Protein AF-A0A7W0MV85-F1 (afdb_monomer)

pLDDT: mean 91.06, std 8.48, range [48.22, 97.69]

Secondary structure (DSSP, 8-state):
--HHHHHTHHHHTTS-HHHHHHHHHHTT--HHHHHHHHHTT---HHHHHHHHTTT--HHHHTSEE--SSSS--EEHHHHHHTTSS-HHHHHHHHHT--

Structure (mmCIF, N/CA/C/O backbone):
data_AF-A0A7W0MV85-F1
#
_entry.id   AF-A0A7W0MV85-F1
#
loop_
_atom_site.group_PDB
_atom_site.id
_atom_site.type_symbol
_atom_site.label_atom_id
_atom_site.label_alt_id
_atom_site.label_comp_id
_atom_site.label_asym_id
_atom_site.label_entity_id
_atom_site.label_seq_id
_atom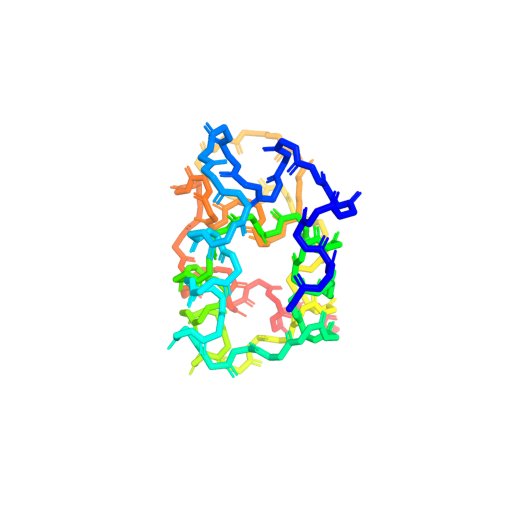_site.pdbx_PDB_ins_code
_atom_site.Cartn_x
_atom_site.Cartn_y
_atom_site.Cartn_z
_atom_site.occupancy
_atom_site.B_iso_or_equiv
_atom_site.auth_seq_id
_atom_site.auth_comp_id
_atom_site.auth_asym_id
_atom_site.auth_atom_id
_atom_site.pdbx_PDB_model_num
ATOM 1 N N . MET A 1 1 ? -0.903 -10.280 13.217 1.00 76.94 1 MET A N 1
ATOM 2 C CA . MET A 1 1 ? -1.445 -9.968 11.887 1.00 76.94 1 MET A CA 1
ATOM 3 C C . MET A 1 1 ? -1.583 -11.290 11.158 1.00 76.94 1 MET A C 1
ATOM 5 O O . MET A 1 1 ? -0.574 -11.862 10.765 1.00 76.94 1 MET A O 1
ATOM 9 N N . GLU A 1 2 ? -2.791 -11.848 11.132 1.00 82.62 2 GLU A N 1
ATOM 10 C CA . GLU A 1 2 ? -3.068 -13.145 10.497 1.00 82.62 2 GLU A CA 1
ATOM 11 C C . GLU A 1 2 ? -3.280 -12.992 8.983 1.00 82.62 2 GLU A C 1
ATOM 13 O O . GLU A 1 2 ? -3.068 -13.940 8.224 1.00 82.62 2 GLU A O 1
ATOM 18 N N . THR A 1 3 ? -3.620 -11.77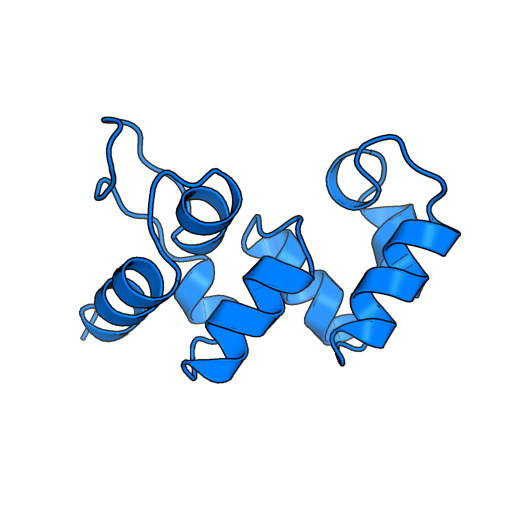9 8.529 1.00 84.94 3 THR A N 1
ATOM 19 C CA . THR A 1 3 ? -3.863 -11.449 7.123 1.00 84.94 3 THR A CA 1
ATOM 20 C C . THR A 1 3 ? -2.678 -11.795 6.221 1.00 84.94 3 THR A C 1
ATOM 22 O O . THR A 1 3 ? -2.881 -12.361 5.149 1.00 84.94 3 THR A O 1
ATOM 25 N N . ILE A 1 4 ? -1.439 -11.532 6.646 1.00 85.69 4 ILE A N 1
ATOM 26 C CA . ILE A 1 4 ? -0.248 -11.822 5.831 1.00 85.69 4 ILE A CA 1
ATOM 27 C C . ILE A 1 4 ? -0.127 -13.318 5.535 1.00 85.69 4 ILE A C 1
ATOM 29 O O . ILE A 1 4 ? -0.016 -13.705 4.376 1.00 85.69 4 ILE A O 1
ATOM 33 N N . SER A 1 5 ? -0.267 -14.166 6.556 1.00 83.00 5 SER A N 1
ATOM 34 C CA . SER A 1 5 ? -0.234 -15.623 6.387 1.00 83.00 5 SER A CA 1
ATOM 35 C C . SER A 1 5 ? -1.370 -16.139 5.498 1.00 83.00 5 SER A C 1
ATOM 37 O O . SER A 1 5 ? -1.204 -17.140 4.806 1.00 83.00 5 SER A O 1
ATOM 39 N N . ARG A 1 6 ? -2.528 -15.463 5.492 1.00 82.38 6 ARG A N 1
ATOM 40 C CA . ARG A 1 6 ? -3.678 -15.817 4.646 1.00 82.38 6 ARG A CA 1
ATOM 41 C C . ARG A 1 6 ? -3.476 -15.439 3.177 1.00 82.38 6 ARG A C 1
ATOM 43 O O . ARG A 1 6 ? -3.918 -16.183 2.304 1.00 82.38 6 ARG A O 1
ATOM 50 N N . TYR A 1 7 ? -2.860 -14.291 2.907 1.00 80.44 7 TYR A N 1
ATOM 51 C CA . TYR A 1 7 ? -2.553 -13.840 1.545 1.00 80.44 7 TYR A CA 1
ATOM 52 C C . TYR A 1 7 ? -1.288 -14.504 0.967 1.00 80.44 7 TYR A C 1
ATOM 54 O O . TYR A 1 7 ? -1.112 -14.503 -0.254 1.00 80.44 7 TYR A O 1
ATOM 62 N N . GLY A 1 8 ? -0.454 -15.110 1.819 1.00 80.12 8 GLY A N 1
ATOM 63 C CA . GLY A 1 8 ? 0.702 -15.919 1.429 1.00 80.12 8 GLY A CA 1
ATOM 64 C C . GLY A 1 8 ? 1.739 -15.123 0.639 1.00 80.12 8 GLY A C 1
ATOM 65 O O . GLY A 1 8 ? 1.920 -13.929 0.880 1.00 80.12 8 GLY A O 1
ATOM 66 N N . GLU A 1 9 ? 2.352 -15.770 -0.359 1.00 76.62 9 GLU A N 1
ATOM 67 C CA . GLU A 1 9 ? 3.503 -15.234 -1.110 1.00 76.62 9 GLU A CA 1
ATOM 68 C C . GLU A 1 9 ? 3.268 -13.836 -1.710 1.00 76.62 9 GLU A C 1
ATOM 70 O O . GLU A 1 9 ? 4.187 -13.034 -1.861 1.00 76.62 9 GLU A O 1
ATOM 75 N N . LEU A 1 10 ? 2.013 -13.498 -2.020 1.00 72.81 10 LEU A N 1
ATOM 76 C CA . LEU A 1 10 ? 1.658 -12.177 -2.537 1.00 72.81 10 LEU A CA 1
ATOM 77 C C . LEU A 1 10 ? 1.837 -11.066 -1.495 1.00 72.81 10 LEU A C 1
ATOM 79 O O . LEU A 1 10 ? 2.196 -9.952 -1.862 1.00 72.81 10 LEU A O 1
ATOM 83 N N . ALA A 1 11 ? 1.582 -11.349 -0.218 1.00 73.50 11 ALA A N 1
ATOM 84 C CA . ALA A 1 11 ? 1.690 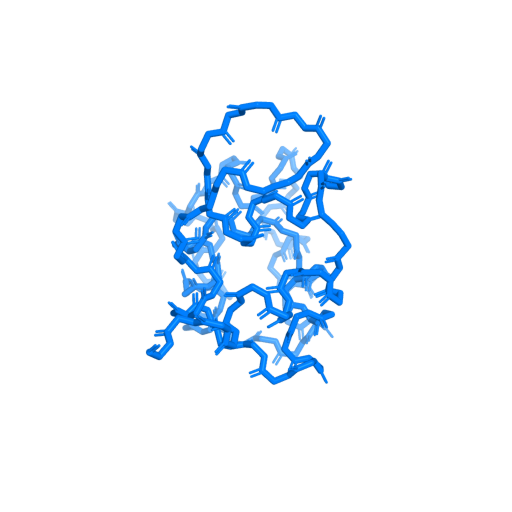-10.381 0.871 1.00 73.50 11 ALA A CA 1
ATOM 85 C C . ALA A 1 11 ? 3.052 -10.415 1.572 1.00 73.50 11 ALA A C 1
ATOM 87 O O . ALA A 1 11 ? 3.517 -9.371 2.028 1.00 73.50 11 ALA A O 1
ATOM 88 N N . ASP A 1 12 ? 3.684 -11.588 1.662 1.00 77.69 12 ASP A N 1
ATOM 89 C CA . ASP A 1 12 ? 5.015 -11.730 2.259 1.00 77.69 12 ASP A CA 1
ATOM 90 C C . ASP A 1 12 ? 6.163 -11.487 1.260 1.00 77.69 12 ASP A C 1
ATOM 92 O O . ASP A 1 12 ? 7.291 -11.238 1.678 1.00 77.69 12 ASP A O 1
ATOM 96 N N . ARG A 1 13 ? 5.879 -11.477 -0.053 1.00 76.12 13 ARG A N 1
ATOM 97 C CA . ARG A 1 13 ? 6.845 -11.264 -1.148 1.00 76.12 13 ARG A CA 1
ATOM 98 C C . ARG A 1 13 ? 8.013 -12.262 -1.142 1.00 76.12 13 ARG A C 1
ATOM 100 O O . ARG A 1 13 ? 9.102 -11.938 -1.620 1.00 76.12 13 ARG A O 1
ATOM 107 N N . GLY A 1 14 ? 7.792 -13.464 -0.614 1.00 76.00 14 GLY A N 1
ATOM 108 C CA . GLY A 1 14 ? 8.813 -14.493 -0.418 1.00 76.00 14 GLY A CA 1
ATOM 109 C C . GLY A 1 14 ? 9.686 -14.277 0.823 1.00 76.00 14 GLY A C 1
ATOM 110 O O . GLY A 1 14 ? 10.677 -14.988 0.996 1.00 76.00 14 GLY A O 1
ATOM 111 N N . GLU A 1 15 ? 9.355 -13.299 1.672 1.00 79.19 15 GLU A N 1
ATOM 112 C CA . GLU A 1 15 ? 9.983 -13.088 2.978 1.00 79.19 15 GLU A CA 1
ATOM 113 C C . GLU A 1 15 ? 9.256 -13.882 4.079 1.00 79.19 15 GLU A C 1
ATOM 115 O O . GLU A 1 15 ? 8.220 -14.509 3.864 1.00 79.19 15 GLU A O 1
ATOM 120 N N . ASP A 1 16 ? 9.796 -13.859 5.300 1.00 86.31 16 ASP A N 1
ATOM 121 C CA . ASP A 1 16 ? 9.098 -14.428 6.453 1.00 86.31 16 ASP A CA 1
ATOM 122 C C . ASP A 1 16 ? 7.782 -13.655 6.717 1.00 86.31 16 ASP A C 1
ATOM 124 O O . ASP A 1 16 ? 7.816 -12.425 6.861 1.00 86.31 16 ASP A O 1
ATOM 128 N N . PRO A 1 17 ? 6.622 -14.332 6.848 1.00 86.19 17 PRO A N 1
ATOM 129 C CA . PRO A 1 17 ? 5.335 -13.673 7.083 1.00 86.19 17 PRO A CA 1
ATOM 130 C C . PRO A 1 17 ? 5.315 -12.750 8.310 1.00 86.19 17 PRO A C 1
ATOM 132 O O . PRO A 1 17 ? 4.596 -11.750 8.330 1.00 86.19 17 PRO A O 1
ATOM 135 N N . SER A 1 18 ? 6.128 -13.034 9.331 1.00 88.81 18 SER A N 1
ATOM 136 C CA . SER A 1 18 ? 6.249 -12.197 10.531 1.00 88.81 18 SER A CA 1
ATOM 137 C C . SER A 1 18 ? 6.974 -10.883 10.237 1.00 88.81 18 SER A C 1
ATOM 139 O O . SER A 1 18 ? 6.668 -9.859 10.853 1.00 88.81 18 SER A O 1
ATOM 141 N N . VAL A 1 19 ? 7.925 -10.889 9.296 1.00 89.94 19 VAL A N 1
ATOM 142 C CA . VAL A 1 19 ? 8.627 -9.683 8.830 1.00 89.94 19 VAL A CA 1
ATOM 143 C C . VAL A 1 19 ? 7.661 -8.787 8.065 1.00 89.94 19 VAL A C 1
ATOM 145 O O . VAL A 1 19 ? 7.541 -7.605 8.398 1.00 89.94 19 VAL A O 1
ATOM 148 N N . ALA A 1 20 ? 6.911 -9.351 7.119 1.00 89.25 20 ALA A N 1
ATOM 149 C CA . ALA A 1 20 ? 5.890 -8.614 6.382 1.00 89.25 20 ALA A CA 1
ATOM 150 C C . ALA A 1 20 ? 4.800 -8.067 7.322 1.00 89.25 20 ALA A C 1
ATOM 152 O O . ALA A 1 20 ? 4.500 -6.874 7.283 1.00 89.25 20 ALA A O 1
ATOM 153 N N . ALA A 1 21 ? 4.293 -8.878 8.257 1.00 90.94 21 ALA A N 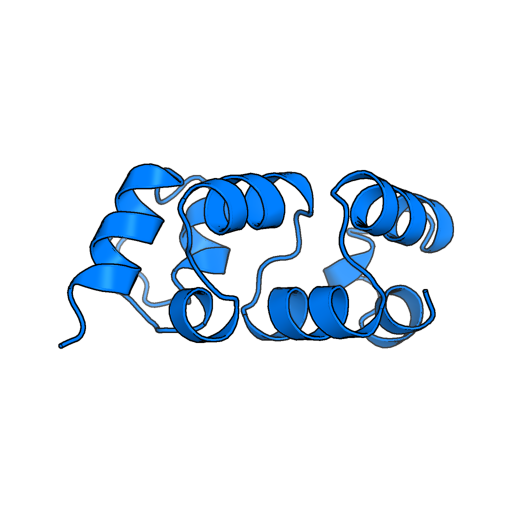1
ATOM 154 C CA . ALA A 1 21 ? 3.346 -8.431 9.283 1.00 90.94 21 ALA A CA 1
ATOM 155 C C . ALA A 1 21 ? 3.877 -7.244 10.099 1.00 90.94 21 ALA A C 1
ATOM 157 O O . ALA A 1 21 ? 3.171 -6.258 10.318 1.00 90.94 21 ALA A O 1
ATOM 158 N N . ARG A 1 22 ? 5.144 -7.307 10.523 1.00 93.12 22 ARG A N 1
ATOM 159 C CA . ARG A 1 22 ? 5.779 -6.214 11.264 1.00 93.12 22 ARG A CA 1
ATOM 160 C C . ARG A 1 22 ? 5.913 -4.952 10.415 1.00 93.12 22 ARG A C 1
ATOM 162 O O . ARG A 1 22 ? 5.749 -3.860 10.957 1.00 93.12 22 ARG A O 1
ATOM 169 N N . ALA A 1 23 ? 6.204 -5.075 9.123 1.00 93.56 23 ALA A N 1
ATOM 170 C CA . ALA A 1 23 ? 6.298 -3.936 8.213 1.00 93.56 23 ALA A CA 1
ATOM 171 C C . ALA A 1 23 ? 4.949 -3.212 8.061 1.00 93.56 23 ALA A C 1
ATOM 173 O O . ALA A 1 23 ? 4.899 -1.991 8.203 1.00 93.56 23 ALA A O 1
ATOM 174 N N . TRP A 1 24 ? 3.853 -3.954 7.882 1.00 94.75 24 TRP A N 1
ATOM 175 C CA . TRP A 1 24 ? 2.495 -3.398 7.840 1.00 94.75 24 TRP A CA 1
ATOM 176 C C . TRP A 1 24 ? 2.098 -2.708 9.150 1.00 94.75 24 TRP A C 1
ATOM 178 O O . TRP A 1 24 ? 1.655 -1.560 9.129 1.00 94.75 24 TRP A O 1
ATOM 188 N N . SER A 1 25 ? 2.374 -3.333 10.300 1.00 94.88 25 SER A N 1
ATOM 189 C CA . SER A 1 25 ? 2.154 -2.685 11.602 1.00 94.88 25 SER A CA 1
ATOM 190 C C . SER A 1 25 ? 3.027 -1.441 11.807 1.00 94.88 25 SER A C 1
ATOM 192 O O . SER A 1 25 ? 2.579 -0.465 12.401 1.00 94.88 25 SER A O 1
ATOM 194 N N . THR A 1 26 ? 4.263 -1.439 11.301 1.00 95.69 26 THR A N 1
ATOM 195 C CA . THR A 1 26 ? 5.180 -0.285 11.392 1.00 95.69 26 THR A CA 1
ATOM 196 C C . THR A 1 26 ? 4.714 0.875 10.510 1.00 95.69 26 THR A C 1
ATOM 198 O O . THR A 1 26 ? 4.861 2.031 10.899 1.00 95.69 26 THR A O 1
ATOM 201 N N . ALA A 1 27 ? 4.100 0.580 9.362 1.00 94.69 27 ALA A N 1
ATOM 202 C CA . ALA A 1 27 ? 3.431 1.566 8.513 1.00 94.69 27 ALA A CA 1
ATOM 203 C C . ALA A 1 27 ? 2.139 2.133 9.142 1.00 94.69 27 ALA A C 1
ATOM 205 O O . ALA A 1 27 ? 1.562 3.090 8.624 1.00 94.69 27 ALA A O 1
ATOM 206 N N . GLY A 1 28 ? 1.717 1.593 10.290 1.00 96.50 28 GLY A N 1
ATOM 207 C CA . GLY A 1 28 ? 0.577 2.072 11.063 1.00 96.50 28 GLY A CA 1
ATOM 208 C C . GLY A 1 28 ? -0.751 1.428 10.685 1.00 96.50 28 GLY A C 1
ATOM 209 O O . GLY A 1 28 ? -1.778 1.947 11.101 1.00 96.50 28 GLY A O 1
ATOM 210 N N . PHE A 1 29 ? -0.733 0.330 9.924 1.00 96.56 29 PHE A N 1
ATOM 211 C CA . PHE A 1 29 ? -1.938 -0.405 9.552 1.00 96.56 29 PHE A CA 1
ATOM 212 C C . PHE A 1 29 ? -2.174 -1.581 10.496 1.00 96.56 29 PHE A C 1
ATOM 214 O O . PHE A 1 29 ? -1.252 -2.337 10.828 1.00 96.56 29 PHE A O 1
ATOM 221 N N . ASP A 1 30 ? -3.424 -1.752 10.911 1.00 95.19 30 ASP A N 1
ATOM 222 C CA . ASP A 1 30 ? -3.865 -2.961 11.594 1.00 95.19 30 ASP A CA 1
ATOM 223 C C . ASP A 1 30 ? -4.161 -4.102 10.601 1.00 95.19 30 ASP A C 1
ATOM 225 O O . ASP A 1 30 ? -3.927 -3.995 9.394 1.00 95.19 30 ASP A O 1
ATOM 229 N N . ASP A 1 31 ? -4.602 -5.248 11.120 1.00 92.69 31 ASP A N 1
ATOM 230 C CA . ASP A 1 31 ? -4.848 -6.453 10.320 1.00 92.69 31 ASP A CA 1
ATOM 231 C C . ASP A 1 31 ? -6.004 -6.282 9.317 1.00 92.69 31 ASP A C 1
ATOM 233 O O . ASP A 1 31 ? -5.952 -6.865 8.230 1.00 92.69 31 ASP A O 1
ATOM 237 N N . GLU A 1 32 ? -7.007 -5.462 9.655 1.00 94.00 32 GLU A N 1
ATOM 238 C CA . GLU A 1 32 ? -8.172 -5.178 8.813 1.00 94.00 32 GLU A CA 1
ATOM 239 C C . GLU A 1 32 ? -7.793 -4.212 7.686 1.00 94.00 32 GLU A C 1
ATOM 241 O O . GLU A 1 32 ? -8.019 -4.508 6.511 1.00 94.00 32 GLU A O 1
ATOM 246 N N . GLU A 1 33 ? -7.134 -3.099 8.011 1.00 94.50 33 GLU A N 1
ATOM 247 C CA . GLU A 1 33 ? -6.642 -2.143 7.017 1.00 94.50 33 GLU A CA 1
ATOM 248 C C . GLU A 1 33 ? -5.629 -2.781 6.066 1.00 94.50 33 GLU A C 1
ATOM 250 O O . GLU A 1 33 ? -5.673 -2.550 4.855 1.00 94.50 33 GLU A O 1
ATOM 255 N N . THR A 1 34 ? -4.748 -3.637 6.590 1.00 95.19 34 THR A N 1
ATOM 256 C CA . THR A 1 34 ? -3.807 -4.409 5.771 1.00 95.19 34 THR A CA 1
ATOM 257 C C . THR A 1 34 ? -4.550 -5.282 4.764 1.00 95.19 34 THR A C 1
ATOM 259 O O . THR A 1 34 ? -4.200 -5.292 3.584 1.00 95.19 34 THR A O 1
ATOM 262 N N . ALA A 1 35 ? -5.620 -5.968 5.180 1.00 94.69 35 ALA A N 1
ATOM 263 C CA . ALA A 1 35 ? -6.416 -6.792 4.272 1.00 94.69 35 ALA A CA 1
ATOM 264 C C . ALA A 1 35 ? -7.051 -5.964 3.144 1.00 94.69 35 ALA A C 1
ATOM 266 O O . ALA A 1 35 ? -7.073 -6.417 1.999 1.00 94.69 35 ALA A O 1
ATOM 267 N N . LEU A 1 36 ? -7.518 -4.748 3.444 1.00 96.12 36 LEU A N 1
ATOM 268 C CA . LEU A 1 36 ? -8.091 -3.838 2.450 1.00 96.12 36 LEU A CA 1
ATOM 269 C C . LEU A 1 36 ? -7.051 -3.345 1.436 1.00 96.12 36 LEU A C 1
ATOM 271 O O . LEU A 1 36 ? -7.340 -3.255 0.241 1.00 96.12 36 LEU A O 1
ATOM 275 N N . TRP A 1 37 ? -5.835 -3.030 1.884 1.00 96.31 37 TRP A N 1
ATOM 276 C CA . TRP A 1 37 ? -4.751 -2.633 0.983 1.00 96.31 37 TRP A CA 1
ATOM 277 C C . TRP A 1 37 ? -4.285 -3.781 0.087 1.00 96.31 37 TRP A C 1
ATOM 279 O O . TRP A 1 37 ? -4.052 -3.569 -1.107 1.00 96.31 37 TRP A O 1
ATOM 289 N N . LEU A 1 38 ? -4.208 -4.996 0.628 1.00 94.44 38 LEU A N 1
ATOM 290 C CA . LEU A 1 38 ? -3.875 -6.191 -0.144 1.00 94.44 38 LEU A CA 1
ATOM 291 C C . LEU A 1 38 ? -4.958 -6.516 -1.184 1.00 94.44 38 LEU A C 1
ATOM 293 O O . LEU A 1 38 ? -4.621 -6.836 -2.325 1.00 94.44 38 LEU A O 1
ATOM 297 N N . ASP A 1 39 ? -6.242 -6.349 -0.849 1.00 94.25 39 ASP A N 1
ATOM 298 C CA . ASP A 1 39 ? -7.357 -6.476 -1.804 1.00 94.25 39 ASP A CA 1
ATOM 299 C C . ASP A 1 39 ? -7.261 -5.433 -2.934 1.00 94.25 39 ASP A C 1
ATOM 301 O O . ASP A 1 39 ? -7.442 -5.742 -4.115 1.00 94.25 39 ASP A O 1
ATOM 305 N N . ALA A 1 40 ? -6.816 -4.215 -2.607 1.00 95.25 40 ALA A N 1
ATOM 306 C CA . ALA A 1 40 ? -6.488 -3.179 -3.586 1.00 95.25 40 ALA A CA 1
ATOM 307 C C . ALA A 1 40 ? -5.232 -3.485 -4.433 1.00 95.25 40 ALA A C 1
ATOM 309 O O . ALA A 1 40 ? -4.845 -2.660 -5.269 1.00 95.25 40 ALA A O 1
ATOM 310 N N . ARG A 1 41 ? -4.609 -4.660 -4.263 1.00 94.50 41 ARG A N 1
ATOM 311 C CA . ARG A 1 41 ? -3.344 -5.095 -4.881 1.00 94.50 41 ARG A CA 1
ATOM 312 C C . ARG A 1 41 ? -2.142 -4.226 -4.492 1.00 94.50 41 ARG A C 1
ATOM 314 O O . ARG A 1 41 ? -1.196 -4.089 -5.270 1.00 94.50 41 ARG A O 1
ATOM 321 N N . CYS A 1 42 ? -2.174 -3.632 -3.298 1.00 94.56 42 CYS A N 1
ATOM 322 C CA . CYS A 1 42 ? -1.031 -2.959 -2.690 1.00 94.56 42 CYS A CA 1
ATOM 323 C C . CYS A 1 42 ? -0.306 -3.932 -1.755 1.00 94.56 42 CYS A C 1
ATOM 325 O O . CYS A 1 42 ? -0.721 -4.139 -0.620 1.00 94.56 42 CYS A O 1
ATOM 327 N N . PHE A 1 43 ? 0.780 -4.528 -2.240 1.00 92.38 43 PHE A N 1
ATOM 328 C CA . PHE A 1 43 ? 1.586 -5.500 -1.488 1.00 92.38 43 PHE A CA 1
ATOM 329 C C . PHE A 1 43 ? 2.816 -4.868 -0.820 1.00 92.38 43 PHE A C 1
ATOM 331 O O . PHE A 1 43 ? 3.709 -5.569 -0.353 1.00 92.38 43 PHE A O 1
ATOM 338 N N . ASP A 1 44 ? 2.889 -3.536 -0.812 1.00 93.50 44 ASP A N 1
ATOM 339 C CA . ASP A 1 44 ? 3.992 -2.779 -0.234 1.00 93.50 44 ASP A CA 1
ATOM 340 C C . ASP A 1 44 ? 3.458 -1.798 0.829 1.00 93.50 44 ASP A C 1
ATOM 342 O O . ASP A 1 44 ? 2.733 -0.856 0.486 1.00 93.50 44 ASP A O 1
ATOM 346 N N . PRO A 1 45 ? 3.789 -2.000 2.118 1.00 94.62 45 PRO A N 1
ATOM 347 C CA . PRO A 1 45 ? 3.235 -1.195 3.204 1.00 94.62 45 PRO A CA 1
ATOM 348 C C . PRO A 1 45 ? 3.673 0.273 3.145 1.00 94.62 45 PRO A C 1
ATOM 350 O O . PRO A 1 45 ? 2.905 1.150 3.539 1.00 94.62 45 PRO A O 1
ATOM 353 N N . GLN A 1 46 ? 4.868 0.571 2.618 1.00 95.69 46 GLN A N 1
ATOM 354 C CA . GLN A 1 46 ? 5.317 1.955 2.443 1.00 95.69 46 GLN A CA 1
ATOM 355 C C . GLN A 1 46 ? 4.489 2.665 1.369 1.00 95.69 46 GLN A C 1
ATOM 357 O O . GLN A 1 46 ? 4.052 3.792 1.567 1.00 95.69 46 GLN A O 1
ATOM 362 N N . THR A 1 47 ? 4.196 1.989 0.263 1.00 96.44 47 THR A N 1
ATOM 363 C CA . THR A 1 47 ? 3.322 2.517 -0.787 1.00 96.44 47 THR A CA 1
ATOM 364 C C . THR A 1 47 ? 1.901 2.756 -0.280 1.00 96.44 47 THR A C 1
ATOM 366 O O . THR A 1 47 ? 1.308 3.799 -0.567 1.00 96.44 47 THR A O 1
ATOM 369 N N . ALA A 1 48 ? 1.346 1.808 0.485 1.00 97.06 48 ALA A N 1
ATOM 370 C CA . ALA A 1 48 ? 0.056 1.984 1.147 1.00 97.06 48 ALA A CA 1
ATOM 371 C C . ALA A 1 48 ? 0.078 3.217 2.061 1.00 97.06 48 ALA A C 1
ATOM 373 O O . ALA A 1 48 ? -0.851 4.026 2.034 1.00 97.06 48 ALA A O 1
ATOM 374 N N . ARG A 1 49 ? 1.172 3.407 2.811 1.00 97.62 49 ARG A N 1
ATOM 375 C CA . ARG A 1 49 ? 1.351 4.570 3.678 1.00 97.62 49 ARG A CA 1
ATOM 376 C C . ARG A 1 49 ? 1.411 5.880 2.899 1.00 97.62 49 ARG A C 1
ATOM 378 O O . ARG A 1 49 ? 0.677 6.803 3.235 1.00 97.62 49 ARG A O 1
ATOM 385 N N . ASP A 1 50 ? 2.206 5.944 1.837 1.00 97.69 50 ASP A N 1
ATOM 386 C CA . ASP A 1 50 ? 2.345 7.140 1.002 1.00 97.69 50 ASP A CA 1
ATOM 387 C C . ASP A 1 50 ? 1.005 7.558 0.370 1.00 97.69 50 ASP A C 1
ATOM 389 O O . ASP A 1 50 ? 0.714 8.746 0.221 1.00 97.69 50 ASP A O 1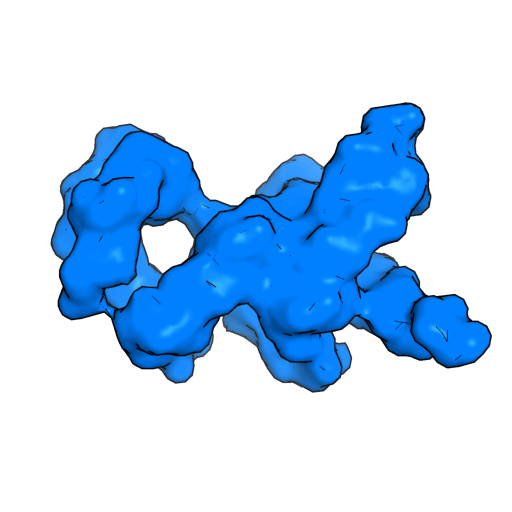
ATOM 393 N N . LEU A 1 51 ? 0.166 6.586 -0.004 1.00 97.44 51 LEU A N 1
ATOM 394 C CA . LEU A 1 51 ? -1.189 6.836 -0.497 1.00 97.44 51 LEU A CA 1
ATOM 395 C C . LEU A 1 51 ? -2.132 7.298 0.623 1.00 97.44 51 LEU A C 1
ATOM 397 O O . LEU A 1 51 ? -2.881 8.259 0.424 1.00 97.44 51 LEU A O 1
ATOM 401 N N . ALA A 1 52 ? -2.072 6.667 1.797 1.00 97.44 52 ALA A N 1
ATOM 402 C CA . ALA A 1 52 ? -2.860 7.061 2.963 1.00 97.44 52 ALA A CA 1
ATOM 403 C C . ALA A 1 52 ? -2.528 8.491 3.431 1.00 97.44 52 ALA A C 1
ATOM 405 O O . ALA A 1 52 ? -3.439 9.270 3.712 1.00 97.44 52 ALA A O 1
ATOM 406 N N . ASP A 1 53 ? -1.249 8.880 3.422 1.00 97.50 53 ASP A N 1
ATOM 407 C CA . ASP A 1 53 ? -0.790 10.242 3.740 1.00 97.50 53 ASP A CA 1
ATOM 408 C C . ASP A 1 53 ? -1.306 11.291 2.733 1.00 97.50 53 ASP A C 1
ATOM 410 O O . ASP A 1 53 ? -1.399 12.479 3.046 1.00 97.50 53 ASP A O 1
ATOM 414 N N . LEU A 1 54 ? -1.708 10.856 1.535 1.00 97.31 54 LEU A N 1
ATOM 415 C CA . LEU A 1 54 ? -2.387 11.669 0.521 1.00 97.31 54 LEU A CA 1
ATOM 416 C C . LEU A 1 54 ? -3.922 11.549 0.579 1.00 97.31 54 LEU A C 1
ATOM 418 O O . LEU A 1 54 ? -4.603 11.945 -0.369 1.00 97.31 54 LEU A O 1
ATOM 422 N N . ALA A 1 55 ? -4.466 11.020 1.679 1.00 96.94 55 ALA A N 1
ATOM 423 C CA . ALA A 1 55 ? -5.891 10.782 1.910 1.00 96.94 55 ALA A CA 1
ATOM 424 C C . ALA A 1 55 ? -6.556 9.843 0.884 1.00 96.94 55 ALA A C 1
ATOM 426 O O . ALA A 1 55 ? -7.762 9.935 0.636 1.00 96.94 55 ALA A O 1
ATOM 427 N N . VAL A 1 56 ? -5.785 8.933 0.282 1.00 97.19 56 VAL A N 1
ATOM 428 C CA . VAL A 1 56 ? -6.316 7.876 -0.583 1.00 97.19 56 VAL A CA 1
ATOM 429 C C . VAL A 1 56 ? -6.683 6.674 0.275 1.00 97.19 56 VAL A C 1
ATOM 431 O O . VAL A 1 56 ? -5.828 6.089 0.935 1.00 97.19 56 VAL A O 1
ATOM 434 N N . THR A 1 57 ? -7.949 6.271 0.233 1.00 96.81 57 THR A N 1
ATOM 435 C CA . THR A 1 57 ? -8.404 5.051 0.909 1.00 96.81 57 THR A CA 1
ATOM 436 C C . THR A 1 57 ? -8.102 3.803 0.069 1.00 96.81 57 THR A C 1
ATOM 438 O O . THR A 1 57 ? -8.040 3.900 -1.164 1.00 96.81 57 THR A O 1
ATOM 441 N N . PRO A 1 58 ? -8.012 2.604 0.678 1.00 96.56 58 PRO A N 1
ATOM 442 C CA . PRO A 1 58 ? -7.870 1.353 -0.073 1.00 96.56 58 PRO A CA 1
ATOM 443 C C . PRO A 1 58 ? -8.945 1.181 -1.158 1.00 96.56 58 PRO A C 1
ATOM 445 O O . PRO A 1 58 ? -8.647 0.804 -2.288 1.00 96.56 58 PRO A O 1
ATOM 448 N N . ALA A 1 59 ? -10.194 1.562 -0.861 1.00 96.31 59 ALA A N 1
ATOM 449 C CA . ALA A 1 59 ? -11.312 1.498 -1.806 1.00 96.31 59 ALA A CA 1
ATOM 450 C C . ALA A 1 59 ? -11.156 2.449 -3.008 1.00 96.31 59 ALA A C 1
ATOM 452 O O . ALA A 1 59 ? -11.666 2.187 -4.097 1.00 96.31 59 ALA A O 1
ATOM 453 N N . GLN A 1 60 ? -10.472 3.581 -2.837 1.00 96.25 60 GLN A N 1
ATOM 454 C CA . GLN A 1 60 ? -10.119 4.440 -3.964 1.00 96.25 60 GLN A CA 1
ATOM 455 C C . GLN A 1 60 ? -8.926 3.873 -4.736 1.00 96.25 60 GLN A C 1
ATOM 457 O O . GLN A 1 60 ? -8.930 3.919 -5.966 1.00 96.25 60 GLN A O 1
ATOM 462 N N . ALA A 1 61 ? -7.936 3.326 -4.030 1.00 96.50 61 ALA A N 1
ATOM 463 C CA . ALA A 1 61 ? -6.743 2.735 -4.620 1.00 96.50 61 ALA A CA 1
ATOM 464 C C . ALA A 1 61 ? -7.036 1.446 -5.415 1.00 96.50 61 ALA A C 1
ATOM 466 O O . ALA A 1 61 ? -6.319 1.153 -6.371 1.00 96.50 61 ALA A O 1
ATOM 467 N N . SER A 1 62 ? -8.108 0.715 -5.088 1.00 96.94 62 SER A N 1
ATOM 468 C CA . SER A 1 62 ? -8.548 -0.487 -5.814 1.00 96.94 62 SER A CA 1
ATOM 469 C C . SER A 1 62 ? -9.189 -0.187 -7.176 1.00 96.94 62 SER A C 1
ATOM 471 O O . SER A 1 62 ? -9.367 -1.088 -8.001 1.00 96.94 62 SER A O 1
ATOM 473 N N . LYS A 1 63 ? -9.508 1.081 -7.475 1.00 95.56 63 LYS A N 1
ATOM 474 C CA . LYS A 1 63 ? -10.045 1.470 -8.786 1.00 95.56 63 LYS A CA 1
ATOM 475 C C . LYS A 1 63 ? -9.023 1.195 -9.880 1.00 95.56 63 LYS A C 1
ATOM 477 O O . LYS A 1 63 ? -7.842 1.503 -9.738 1.00 95.56 63 LYS A O 1
ATOM 482 N N . ARG A 1 64 ? -9.495 0.659 -11.006 1.00 95.25 64 ARG A N 1
ATOM 483 C CA . ARG A 1 64 ? -8.637 0.363 -12.156 1.00 95.25 64 ARG A CA 1
ATOM 484 C C . ARG A 1 64 ? -8.392 1.607 -13.002 1.00 95.25 64 ARG A C 1
ATOM 486 O O . ARG A 1 64 ? -9.308 2.390 -13.251 1.00 95.25 64 ARG A O 1
ATOM 493 N N . THR A 1 65 ? -7.168 1.760 -13.487 1.00 93.94 65 THR A N 1
ATOM 494 C CA . THR A 1 65 ? -6.791 2.804 -14.439 1.00 93.94 65 THR A CA 1
ATOM 495 C C . THR A 1 65 ? -5.864 2.249 -15.517 1.00 93.94 65 THR A C 1
ATOM 497 O O . THR A 1 65 ? -5.162 1.264 -15.293 1.00 93.94 65 THR A O 1
ATOM 500 N N . ARG A 1 66 ? -5.883 2.871 -16.701 1.00 94.31 66 ARG A N 1
ATOM 501 C CA . ARG A 1 66 ? -4.878 2.658 -17.755 1.00 94.31 66 ARG A CA 1
ATOM 502 C C . ARG A 1 66 ? -3.697 3.626 -17.611 1.00 94.31 66 ARG A C 1
ATOM 504 O O . ARG A 1 66 ? -2.644 3.368 -18.177 1.00 94.31 66 ARG A O 1
ATOM 511 N N . ASP A 1 67 ? -3.862 4.708 -16.851 1.00 90.50 67 ASP A N 1
ATOM 512 C CA . ASP A 1 67 ? -2.831 5.734 -16.672 1.00 90.50 67 ASP A CA 1
ATOM 513 C C . ASP A 1 67 ? -1.555 5.129 -16.081 1.00 90.50 67 ASP A C 1
ATOM 515 O O . ASP A 1 67 ? -1.620 4.179 -15.304 1.00 90.50 67 ASP A O 1
ATOM 519 N N . GLY A 1 68 ? -0.395 5.666 -16.443 1.00 89.75 68 GLY A N 1
ATOM 520 C CA . GLY A 1 68 ? 0.901 5.112 -16.057 1.00 89.75 68 GLY A CA 1
ATOM 521 C C . GLY A 1 68 ? 1.910 5.224 -17.187 1.00 89.75 68 GLY A C 1
ATOM 522 O O . GLY A 1 68 ? 1.621 5.792 -18.241 1.00 89.75 68 GLY A O 1
ATOM 523 N N . ARG A 1 69 ? 3.113 4.699 -16.964 1.00 86.81 69 ARG A N 1
ATOM 524 C CA . ARG A 1 69 ? 4.164 4.630 -17.990 1.00 86.81 69 ARG A CA 1
ATOM 525 C C . ARG A 1 69 ? 3.899 3.506 -18.991 1.00 86.81 69 ARG A C 1
ATOM 527 O O . ARG A 1 69 ? 4.347 3.594 -20.130 1.00 86.81 69 ARG A O 1
ATOM 534 N N . ARG A 1 70 ? 3.211 2.448 -18.561 1.00 87.69 70 ARG A N 1
ATOM 535 C CA . ARG A 1 70 ? 2.879 1.259 -19.355 1.00 87.69 70 ARG A CA 1
ATOM 536 C C . ARG A 1 70 ? 1.381 1.213 -19.683 1.00 87.69 70 ARG A C 1
ATOM 538 O O . ARG A 1 70 ? 0.557 1.796 -18.987 1.00 87.69 70 ARG A O 1
ATOM 545 N N . ASP A 1 71 ? 1.026 0.468 -20.724 1.00 88.25 71 ASP A N 1
ATOM 546 C CA . ASP A 1 71 ? -0.286 0.472 -21.391 1.00 88.25 71 ASP A CA 1
ATOM 547 C C . ASP A 1 71 ? -1.322 -0.535 -20.843 1.00 88.25 71 ASP A C 1
ATOM 549 O O . ASP A 1 71 ? -2.415 -0.683 -21.399 1.00 88.25 71 ASP A O 1
ATOM 553 N N . TYR A 1 72 ? -1.036 -1.194 -19.719 1.00 93.00 72 TYR A N 1
ATOM 554 C CA . TYR A 1 72 ? -1.941 -2.164 -19.093 1.00 93.00 72 TYR A CA 1
ATOM 555 C C . TYR A 1 72 ? -2.908 -1.523 -18.080 1.00 93.00 72 TYR A C 1
ATOM 557 O O . TYR A 1 72 ? -2.638 -0.462 -17.511 1.00 93.00 72 TYR A O 1
ATOM 565 N N . ILE A 1 73 ? -4.045 -2.193 -17.841 1.00 95.81 73 ILE A N 1
ATOM 566 C CA . ILE A 1 73 ? -5.067 -1.780 -16.866 1.00 95.81 73 ILE A CA 1
ATOM 567 C C . ILE A 1 73 ? -4.921 -2.578 -15.568 1.00 95.81 73 I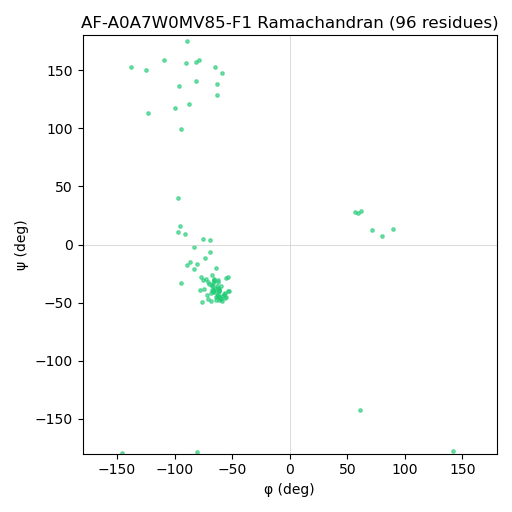LE A C 1
ATOM 569 O O . ILE A 1 73 ? -5.183 -3.783 -15.538 1.00 95.81 73 ILE A O 1
ATOM 573 N N . ASP A 1 74 ? -4.636 -1.883 -14.473 1.00 95.69 74 ASP A N 1
ATOM 574 C CA . ASP A 1 74 ? -4.581 -2.451 -13.120 1.00 95.69 74 ASP A CA 1
ATOM 575 C C . ASP A 1 74 ? -5.080 -1.425 -12.094 1.00 95.69 74 ASP A C 1
ATOM 577 O O . ASP A 1 74 ? -5.512 -0.333 -12.478 1.00 95.69 74 ASP A O 1
ATOM 581 N N . THR A 1 75 ? -5.087 -1.781 -10.813 1.00 96.88 75 THR A N 1
ATOM 582 C CA . THR A 1 75 ? -5.481 -0.881 -9.730 1.00 96.88 75 THR A CA 1
ATOM 583 C C . THR A 1 75 ? -4.500 0.284 -9.613 1.00 96.88 75 THR A C 1
ATOM 585 O O . THR A 1 75 ? -3.321 0.186 -9.970 1.00 96.88 75 THR A O 1
ATOM 588 N N . ILE A 1 76 ? -4.987 1.415 -9.104 1.00 96.44 76 ILE A N 1
ATOM 589 C CA . ILE A 1 76 ? -4.137 2.566 -8.787 1.00 96.44 76 ILE A CA 1
ATOM 590 C C . ILE A 1 76 ? -3.043 2.143 -7.799 1.00 96.44 76 ILE A C 1
ATOM 592 O O . ILE A 1 76 ? -1.882 2.481 -8.012 1.00 96.44 76 ILE A O 1
ATOM 596 N N . ALA A 1 77 ? -3.391 1.363 -6.771 1.00 96.62 77 ALA A N 1
ATOM 597 C CA . ALA A 1 77 ? -2.442 0.868 -5.776 1.00 96.62 77 ALA A CA 1
ATOM 598 C C . ALA A 1 77 ? -1.312 0.041 -6.412 1.00 96.62 77 ALA A C 1
ATOM 600 O O . ALA A 1 77 ? -0.141 0.330 -6.177 1.00 96.62 77 ALA A O 1
ATOM 601 N N . PHE A 1 78 ? -1.644 -0.917 -7.285 1.00 95.69 78 PHE A N 1
ATOM 602 C CA . PHE A 1 78 ? -0.651 -1.744 -7.973 1.00 95.69 78 PHE A CA 1
ATOM 603 C C . PHE A 1 78 ? 0.272 -0.910 -8.863 1.00 95.69 78 PHE A C 1
ATOM 605 O O . PHE A 1 78 ? 1.490 -1.104 -8.887 1.00 95.69 78 PHE A O 1
ATOM 612 N N . LYS A 1 79 ? -0.290 0.050 -9.601 1.00 96.38 79 LYS A N 1
ATOM 613 C CA . LYS A 1 79 ? 0.503 0.922 -10.471 1.00 96.38 79 LYS A CA 1
ATOM 614 C C . LYS A 1 79 ? 1.436 1.833 -9.681 1.00 96.38 79 LYS A C 1
ATOM 616 O O . LYS A 1 79 ? 2.542 2.093 -10.144 1.00 96.38 79 LYS A O 1
ATOM 621 N N . VAL A 1 80 ? 1.044 2.275 -8.488 1.00 96.50 80 VAL A N 1
ATOM 622 C CA . VAL A 1 80 ? 1.954 3.016 -7.606 1.00 96.50 80 VAL A CA 1
ATOM 623 C C . VAL A 1 80 ? 3.031 2.095 -7.033 1.00 96.50 80 VAL A C 1
ATOM 625 O O . VAL A 1 80 ? 4.212 2.412 -7.146 1.00 96.50 80 VAL A O 1
ATOM 628 N N . ALA A 1 81 ? 2.654 0.920 -6.523 1.00 94.44 81 ALA A N 1
ATOM 629 C CA . ALA A 1 81 ? 3.588 -0.041 -5.927 1.00 94.44 81 ALA A CA 1
ATOM 630 C C . ALA A 1 81 ? 4.625 -0.569 -6.933 1.00 94.44 81 ALA A C 1
ATOM 632 O O . ALA A 1 81 ? 5.771 -0.832 -6.584 1.00 94.44 81 ALA A O 1
ATOM 633 N N . SER A 1 82 ? 4.250 -0.684 -8.208 1.00 93.25 82 SER A N 1
ATOM 634 C CA . SER A 1 82 ? 5.157 -1.074 -9.297 1.00 93.25 82 SER A CA 1
ATOM 635 C C . SER A 1 82 ? 5.992 0.084 -9.865 1.00 93.25 82 SER A C 1
ATOM 637 O O . SER A 1 82 ? 6.798 -0.133 -10.774 1.00 93.25 82 SER A O 1
ATOM 639 N N . GLY A 1 83 ? 5.804 1.315 -9.372 1.00 94.06 83 GLY A N 1
ATOM 640 C CA . GLY A 1 83 ? 6.477 2.519 -9.868 1.00 94.06 83 GLY A CA 1
ATOM 641 C C . GLY A 1 83 ? 6.005 2.993 -11.251 1.00 94.06 83 GLY A C 1
ATOM 642 O O . GLY A 1 83 ? 6.656 3.836 -11.877 1.00 94.06 83 GLY A O 1
ATOM 643 N N . ASP A 1 84 ? 4.888 2.454 -11.746 1.00 95.75 84 ASP A N 1
ATOM 644 C CA . ASP A 1 84 ? 4.228 2.885 -12.983 1.00 95.75 84 ASP A CA 1
ATOM 645 C C . ASP A 1 84 ? 3.523 4.243 -12.805 1.00 95.75 84 ASP A C 1
ATOM 647 O O . ASP A 1 84 ? 3.447 5.045 -13.738 1.00 95.75 84 ASP A O 1
ATOM 651 N N . LEU A 1 85 ? 3.078 4.524 -11.577 1.00 95.44 85 LEU A N 1
ATOM 652 C CA . LEU A 1 85 ? 2.601 5.816 -11.092 1.00 95.44 85 LEU A CA 1
ATOM 653 C C . LEU A 1 85 ? 3.391 6.229 -9.843 1.00 95.44 85 LEU A C 1
ATOM 655 O O . LEU A 1 85 ? 3.821 5.398 -9.054 1.00 95.44 85 LEU A O 1
ATOM 659 N N . SER A 1 86 ? 3.553 7.532 -9.622 1.00 96.44 86 SER A N 1
ATOM 660 C CA . SER A 1 86 ? 3.928 8.047 -8.296 1.00 96.44 86 SER A CA 1
ATOM 661 C C . SER A 1 86 ? 2.711 8.098 -7.367 1.00 96.44 86 SER A C 1
ATOM 663 O O . SER A 1 86 ? 1.579 8.217 -7.844 1.00 96.44 86 SER A O 1
ATOM 665 N N . ALA A 1 87 ? 2.926 8.118 -6.047 1.00 96.06 87 ALA A N 1
ATOM 666 C CA . ALA A 1 87 ? 1.840 8.241 -5.065 1.00 96.06 87 ALA A CA 1
ATOM 667 C C . ALA A 1 87 ? 0.938 9.463 -5.334 1.00 96.06 87 ALA A C 1
ATOM 669 O O . ALA A 1 87 ? -0.285 9.357 -5.299 1.00 96.06 87 ALA A O 1
ATOM 670 N N . ARG A 1 88 ? 1.522 10.605 -5.731 1.00 96.31 88 ARG A N 1
ATOM 671 C CA . ARG A 1 88 ? 0.760 11.811 -6.111 1.00 96.31 88 ARG A CA 1
ATOM 672 C C . ARG A 1 88 ? -0.096 11.620 -7.361 1.00 96.31 88 ARG A C 1
ATOM 674 O O . ARG A 1 88 ? -1.228 12.093 -7.391 1.00 96.31 88 ARG A O 1
ATOM 681 N N . GLN A 1 89 ? 0.419 10.942 -8.387 1.00 95.75 89 GLN A N 1
ATOM 682 C CA . GLN A 1 89 ? -0.375 10.632 -9.582 1.00 95.75 89 GLN A CA 1
ATOM 683 C C . GLN A 1 89 ? -1.500 9.646 -9.256 1.00 95.75 89 GLN A C 1
ATOM 685 O O . GLN A 1 89 ? -2.622 9.822 -9.730 1.00 95.75 89 GLN A O 1
ATOM 690 N N . GLY A 1 90 ? 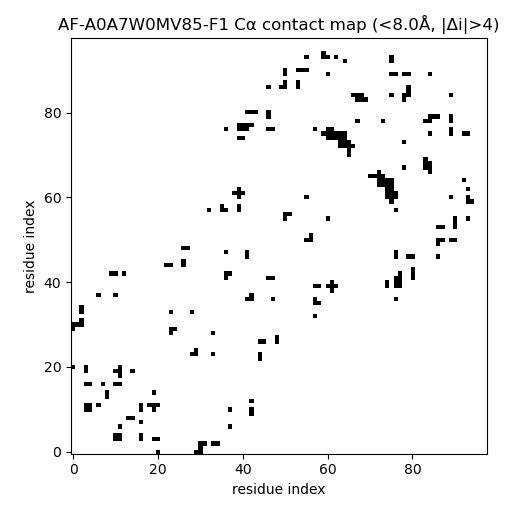-1.225 8.655 -8.402 1.00 95.12 90 GLY A N 1
ATOM 691 C CA . GLY A 1 90 ? -2.241 7.741 -7.892 1.00 95.12 9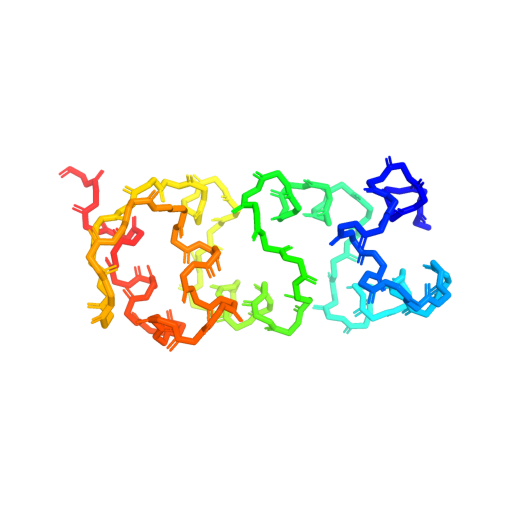0 GLY A CA 1
ATOM 692 C C . GLY A 1 90 ? -3.348 8.476 -7.133 1.00 95.12 90 GLY A C 1
ATOM 693 O O . GLY A 1 90 ? -4.526 8.287 -7.432 1.00 95.12 90 GLY A O 1
ATOM 694 N N . ALA A 1 91 ? -2.983 9.392 -6.233 1.00 96.06 91 ALA A N 1
ATOM 695 C CA . ALA A 1 91 ? -3.931 10.202 -5.474 1.00 96.06 91 ALA A CA 1
ATOM 696 C C . ALA A 1 91 ? -4.789 11.114 -6.360 1.00 96.06 91 ALA A C 1
ATOM 698 O O . ALA A 1 91 ? -6.012 11.154 -6.210 1.00 96.06 91 ALA A O 1
ATOM 699 N N . ALA A 1 92 ? -4.179 11.783 -7.342 1.00 95.12 92 ALA A N 1
ATOM 700 C CA . ALA A 1 92 ? -4.923 12.564 -8.326 1.00 95.12 92 ALA A CA 1
ATOM 701 C C . ALA A 1 92 ? -5.962 11.689 -9.046 1.00 95.12 92 ALA A C 1
ATOM 703 O O . ALA A 1 92 ? -7.138 12.045 -9.119 1.00 95.12 92 ALA A O 1
ATOM 704 N N . ARG A 1 93 ? -5.563 10.491 -9.492 1.00 93.38 93 ARG A N 1
ATOM 705 C CA . ARG A 1 93 ? -6.461 9.583 -10.212 1.00 93.38 93 ARG A CA 1
ATOM 706 C C . ARG A 1 93 ? -7.590 9.022 -9.344 1.00 93.38 93 ARG A C 1
ATOM 708 O O . ARG A 1 93 ? -8.713 8.854 -9.837 1.00 93.38 93 ARG A O 1
ATOM 715 N N . ALA A 1 94 ? -7.302 8.755 -8.072 1.00 92.25 94 ALA A N 1
ATOM 716 C CA . ALA A 1 94 ? -8.275 8.342 -7.066 1.00 92.25 94 ALA A CA 1
ATOM 717 C C . ALA A 1 94 ? -9.353 9.419 -6.842 1.00 92.25 94 ALA A C 1
ATOM 719 O O . ALA A 1 94 ? -10.540 9.090 -6.727 1.00 92.25 94 ALA A O 1
ATOM 720 N N . GLY A 1 95 ? -8.948 10.695 -6.849 1.00 87.44 95 GLY A N 1
ATOM 721 C CA . GLY A 1 95 ? -9.822 11.861 -6.700 1.00 87.44 95 GLY A CA 1
ATOM 722 C C . GLY A 1 95 ? -10.649 12.214 -7.944 1.00 87.44 95 GLY A C 1
ATOM 723 O O . GLY A 1 95 ? -11.775 12.681 -7.804 1.00 87.44 95 GLY A O 1
ATOM 724 N N . SER A 1 96 ? -10.152 11.941 -9.155 1.00 76.88 96 SER A N 1
ATOM 725 C CA . SER A 1 96 ? -10.822 12.303 -10.422 1.00 76.88 96 SER A CA 1
ATOM 726 C C . SER A 1 96 ? -12.023 11.430 -10.817 1.00 76.88 96 SER A C 1
ATOM 728 O O . SER A 1 96 ? -12.554 11.597 -11.906 1.00 76.88 96 SER A O 1
ATOM 730 N N . SER A 1 97 ? -12.460 10.485 -9.981 1.00 57.38 97 SER A N 1
ATOM 731 C CA . SER A 1 97 ? -13.568 9.566 -10.311 1.00 57.38 97 SER A CA 1
ATOM 732 C C . SER A 1 97 ? -14.926 10.014 -9.741 1.00 57.38 97 SER A C 1
ATOM 734 O O . SER A 1 97 ? -15.647 9.169 -9.208 1.00 57.38 97 SER A O 1
ATOM 736 N N . ARG A 1 98 ? -15.236 11.318 -9.778 1.00 48.22 98 ARG A N 1
ATOM 737 C CA . ARG A 1 98 ? -16.576 11.854 -9.471 1.00 48.22 98 ARG A CA 1
ATOM 738 C C . ARG A 1 98 ? -17.373 12.071 -10.745 1.00 48.22 98 ARG A C 1
ATOM 740 O O . ARG A 1 98 ? -16.762 12.555 -11.720 1.00 48.22 98 ARG A O 1
#

Mean predicted aligned error: 3.89 Å

Radius of gyration: 12.75 Å; Cα contacts (8 Å, |Δi|>4): 143; chains: 1; bounding box: 27×28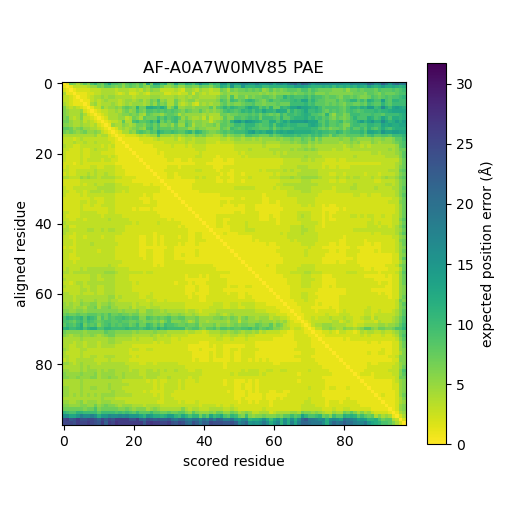×33 Å

Solvent-accessible surface area (backbone atoms only — not comparable to full-atom values): 5132 Å² total; per-residue (Å²): 103,66,46,32,66,73,57,32,60,68,43,24,71,78,51,58,44,68,57,36,34,49,46,32,48,70,53,70,38,54,50,65,57,44,45,43,29,44,72,14,48,29,62,40,43,66,52,51,35,54,28,42,77,62,73,38,48,41,79,43,26,40,41,70,40,51,79,53,80,54,90,60,76,42,24,33,28,32,33,29,64,70,64,41,28,51,52,67,58,33,36,54,58,46,66,67,76,119

Sequence (98 aa):
METISRYGELADRGEDPSVAARAWSTAGFDDEETALWLDARCFDPQTARDLADLAVTPAQASKRTRDGRRDYIDTIAFKVASGDLSARQGAARAGSSR

Foldseek 3Di:
DCQLVVLPCLQCVPHDSVVSQVQLVVLVDDSVQSNLQVCLVQSHNVLVSLLVVLVQGSVLQSDWDCQFPDRDIGGLNNCCNVVRDPSVRSSVSSVPPD